Protein AF-A0A7S1S9P0-F1 (afdb_monomer_lite)

Secondary structure (DSSP, 8-state):
-HHHHHHHHTT-PPEEEE-TTSSSEEEE-HHHHIIIIIT-TTHHHHHHS--SSS--HHHHHHHHHHHS-GGG-HHHHHHH-HHHHHHHHHHH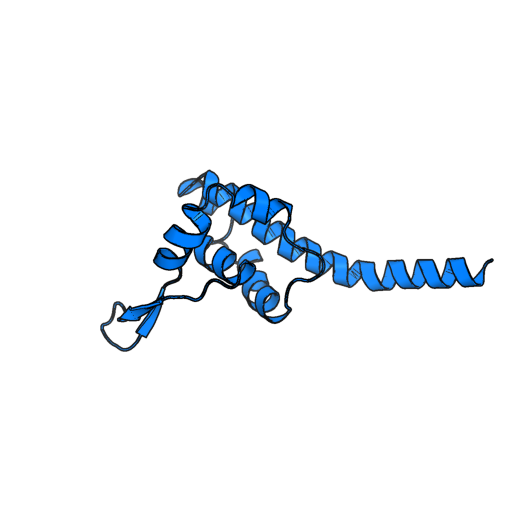HHHHHHHHHHHHHHHHHHHHHHHHT--

Radius of gyration: 17.99 Å; chains: 1; bounding box: 51×29×51 Å

InterPro domains:
  IPR024743 Dynein heavy chain, coiled coil stalk [PF12777] (17-118)
  IPR026983 Dynein heavy chain [PTHR45703] (2-118)

Organism: Alexandrium catenella (NCBI:txid2925)

pLDDT: mean 84.69, std 10.84, range [49.16, 93.94]

Structure (mmCIF, N/CA/C/O backbone):
data_AF-A0A7S1S9P0-F1
#
_entry.id   AF-A0A7S1S9P0-F1
#
loop_
_atom_site.group_PDB
_atom_site.id
_atom_site.type_symbol
_atom_site.label_atom_id
_atom_site.label_alt_id
_atom_site.label_comp_id
_atom_site.label_asym_id
_atom_site.label_entity_id
_atom_site.label_seq_id
_atom_site.pdbx_PDB_ins_code
_atom_site.Cartn_x
_atom_site.Cartn_y
_atom_site.Cartn_z
_atom_site.occupancy
_atom_site.B_iso_or_equiv
_atom_site.auth_seq_id
_atom_site.auth_comp_id
_atom_site.auth_asym_id
_atom_site.auth_atom_id
_atom_site.pdbx_PDB_model_num
ATOM 1 N N . LEU A 1 1 ? 8.197 -5.011 -4.591 1.00 85.44 1 LEU A N 1
ATOM 2 C CA . LEU A 1 1 ? 6.933 -5.314 -3.877 1.00 85.44 1 LEU A CA 1
ATOM 3 C C . LEU A 1 1 ? 6.366 -4.090 -3.155 1.00 85.44 1 LEU A C 1
ATOM 5 O O . LEU A 1 1 ? 5.254 -3.705 -3.482 1.00 85.44 1 LEU A O 1
ATOM 9 N N . VAL A 1 2 ? 7.123 -3.418 -2.273 1.00 90.06 2 VAL A N 1
ATOM 10 C CA . VAL A 1 2 ? 6.648 -2.213 -1.543 1.00 90.06 2 VAL A CA 1
ATOM 11 C C . VAL A 1 2 ? 6.142 -1.107 -2.475 1.00 90.06 2 VAL A C 1
ATOM 13 O O . VAL A 1 2 ? 5.031 -0.622 -2.302 1.00 90.06 2 VAL A O 1
ATOM 16 N N . SER A 1 3 ? 6.895 -0.784 -3.529 1.00 91.38 3 SER A N 1
ATOM 17 C CA . SER A 1 3 ? 6.462 0.170 -4.560 1.00 91.38 3 SER A CA 1
ATOM 18 C C . SER A 1 3 ? 5.140 -0.200 -5.230 1.00 91.38 3 SER A C 1
ATOM 20 O O . SER A 1 3 ? 4.308 0.663 -5.473 1.00 91.38 3 SER A O 1
ATOM 22 N N . LYS A 1 4 ? 4.938 -1.492 -5.511 1.00 91.50 4 LYS A N 1
ATOM 23 C CA . LYS A 1 4 ? 3.720 -1.999 -6.151 1.00 91.50 4 LYS A CA 1
ATOM 24 C C . LYS A 1 4 ? 2.513 -1.833 -5.226 1.00 91.50 4 LYS A C 1
ATOM 26 O O . LYS A 1 4 ? 1.471 -1.372 -5.674 1.00 91.50 4 LYS A O 1
ATOM 31 N N . ALA A 1 5 ? 2.686 -2.152 -3.943 1.00 92.31 5 ALA A N 1
ATOM 32 C CA . ALA A 1 5 ? 1.658 -1.967 -2.925 1.00 92.31 5 ALA A CA 1
ATOM 33 C C . ALA A 1 5 ? 1.256 -0.492 -2.785 1.00 92.31 5 ALA A C 1
ATOM 35 O O . ALA A 1 5 ? 0.075 -0.168 -2.839 1.00 92.31 5 ALA A O 1
ATOM 36 N N . LEU A 1 6 ? 2.244 0.403 -2.701 1.00 91.75 6 LEU A N 1
ATOM 37 C CA . LEU A 1 6 ? 2.017 1.847 -2.676 1.00 91.75 6 LEU A CA 1
ATOM 38 C C . LEU A 1 6 ? 1.266 2.348 -3.917 1.00 91.75 6 LEU A C 1
ATOM 40 O O . LEU A 1 6 ? 0.337 3.141 -3.786 1.00 91.75 6 LEU A O 1
ATOM 44 N N . CYS A 1 7 ? 1.636 1.873 -5.110 1.00 92.50 7 CYS A N 1
ATOM 45 C CA . CYS A 1 7 ? 0.923 2.218 -6.338 1.00 92.50 7 CYS A CA 1
ATOM 46 C C . CYS A 1 7 ? -0.550 1.803 -6.291 1.00 92.50 7 CYS A C 1
ATOM 48 O O . CYS A 1 7 ? -1.391 2.545 -6.779 1.00 92.50 7 CYS A O 1
ATOM 50 N N . TRP A 1 8 ? -0.882 0.656 -5.696 1.00 92.38 8 TRP A N 1
ATOM 51 C CA . TRP A 1 8 ? -2.278 0.246 -5.545 1.00 92.38 8 TRP A CA 1
ATOM 52 C C . TRP A 1 8 ? -3.050 1.099 -4.535 1.00 92.38 8 TRP A C 1
ATOM 54 O O . TRP A 1 8 ? -4.223 1.373 -4.773 1.00 92.38 8 TRP A O 1
ATOM 64 N N . CYS A 1 9 ? -2.418 1.531 -3.439 1.00 90.31 9 CYS A N 1
ATOM 65 C CA . CYS A 1 9 ? -3.062 2.412 -2.458 1.00 90.31 9 CYS A CA 1
ATOM 66 C C . CYS A 1 9 ? -3.348 3.806 -3.030 1.00 90.31 9 CYS A C 1
ATOM 68 O O . CYS A 1 9 ? -4.410 4.363 -2.790 1.00 90.31 9 CYS A O 1
ATOM 70 N N . PHE A 1 10 ? -2.413 4.365 -3.800 1.00 90.69 10 PHE A N 1
ATOM 71 C CA . PHE A 1 10 ? -2.517 5.726 -4.339 1.00 90.69 10 PHE A CA 1
ATOM 72 C C . PHE A 1 10 ? -2.983 5.788 -5.799 1.00 90.69 10 PHE A C 1
ATOM 74 O O . PHE A 1 10 ? -2.788 6.812 -6.449 1.00 90.69 10 PHE A O 1
ATOM 81 N N . ASP A 1 11 ? -3.545 4.691 -6.311 1.00 89.31 11 ASP A N 1
ATOM 82 C CA . ASP A 1 11 ? -4.035 4.549 -7.689 1.00 89.31 11 ASP A CA 1
ATOM 83 C C . ASP A 1 11 ? -3.038 5.034 -8.763 1.00 89.31 11 ASP A C 1
ATOM 85 O O . ASP A 1 11 ? -3.371 5.678 -9.757 1.00 89.31 11 ASP A O 1
ATOM 89 N N . VAL A 1 12 ? -1.753 4.735 -8.555 1.00 91.00 12 VAL A N 1
ATOM 90 C CA . VAL A 1 12 ? -0.694 5.074 -9.508 1.00 91.00 12 VAL A CA 1
ATOM 91 C C . VAL A 1 12 ? -0.600 3.972 -10.555 1.00 91.00 12 VAL A C 1
ATOM 93 O O . VAL A 1 12 ? -0.169 2.851 -10.266 1.00 91.00 12 VAL A O 1
ATOM 96 N N . ALA A 1 13 ? -0.965 4.311 -11.791 1.00 88.56 13 ALA A N 1
ATOM 97 C CA . ALA A 1 13 ? -0.928 3.386 -12.914 1.00 88.56 13 ALA A CA 1
ATOM 98 C C . ALA A 1 13 ? 0.501 2.868 -13.197 1.00 88.56 13 ALA A C 1
ATOM 100 O O . ALA A 1 13 ? 1.460 3.651 -13.194 1.00 88.56 13 ALA A O 1
ATOM 101 N N . PRO A 1 14 ? 0.665 1.561 -13.480 1.00 90.25 14 PRO A N 1
ATOM 102 C CA . PRO A 1 14 ? 1.942 1.022 -13.920 1.00 90.25 14 PRO A CA 1
ATOM 103 C C . PRO A 1 14 ? 2.293 1.494 -15.329 1.00 90.25 14 PRO A C 1
ATOM 105 O O . PRO A 1 14 ? 1.429 1.778 -16.162 1.00 90.25 14 PRO A O 1
ATOM 108 N N . LYS A 1 15 ? 3.588 1.485 -15.634 1.00 90.19 15 LYS A N 1
ATOM 109 C CA . LYS A 1 15 ? 4.094 1.662 -16.991 1.00 90.19 15 LYS A CA 1
ATOM 110 C C . LYS A 1 15 ? 4.221 0.297 -17.660 1.00 90.19 15 LYS A C 1
ATOM 112 O O . LYS A 1 15 ? 4.869 -0.595 -17.127 1.00 90.19 15 LYS A O 1
ATOM 117 N N . LYS A 1 16 ? 3.650 0.127 -18.853 1.00 88.12 16 LYS A N 1
ATOM 118 C CA . LYS A 1 16 ? 3.835 -1.105 -19.636 1.00 88.12 16 LYS A CA 1
ATOM 119 C C . LYS A 1 16 ? 5.205 -1.093 -20.304 1.00 88.12 16 LYS A C 1
ATOM 121 O O . LYS A 1 16 ? 5.429 -0.301 -21.220 1.00 88.12 16 LYS A O 1
ATOM 126 N N . VAL A 1 17 ? 6.098 -1.973 -19.871 1.00 88.06 17 VAL A N 1
ATOM 127 C CA . VAL A 1 17 ? 7.449 -2.129 -20.430 1.00 88.06 17 VAL A CA 1
ATOM 128 C C . VAL A 1 17 ? 7.581 -3.475 -21.134 1.00 88.06 17 VAL A C 1
ATOM 130 O O . VAL A 1 17 ? 6.785 -4.382 -20.895 1.00 88.06 17 VAL A O 1
ATOM 133 N N . ALA A 1 18 ? 8.547 -3.602 -22.046 1.00 88.12 18 ALA A N 1
ATOM 134 C CA . ALA A 1 18 ? 8.817 -4.878 -22.703 1.00 88.12 18 ALA A CA 1
ATOM 135 C C . ALA A 1 18 ? 9.184 -5.936 -21.655 1.00 88.12 18 ALA A C 1
ATOM 137 O O . ALA A 1 18 ? 9.934 -5.655 -20.718 1.00 88.12 18 ALA A O 1
ATOM 138 N N . ALA A 1 19 ? 8.625 -7.136 -21.797 1.00 82.00 19 ALA A N 1
ATOM 139 C CA . ALA A 1 19 ? 8.948 -8.240 -20.912 1.00 82.00 19 ALA A CA 1
ATOM 140 C C . ALA A 1 19 ? 10.454 -8.579 -21.007 1.00 82.00 19 ALA A C 1
ATOM 142 O O . ALA A 1 19 ? 11.021 -8.494 -22.100 1.00 82.00 19 ALA A O 1
ATOM 143 N N . PRO A 1 20 ? 11.118 -8.975 -19.902 1.00 78.00 20 PRO A N 1
ATOM 144 C CA . PRO A 1 20 ? 12.546 -9.315 -19.914 1.00 78.00 20 PRO A CA 1
ATOM 145 C C . PRO A 1 20 ? 12.903 -10.471 -20.857 1.00 78.00 20 PRO A C 1
ATOM 147 O O . PRO A 1 20 ? 14.042 -10.582 -21.294 1.00 78.00 20 PRO A O 1
ATOM 150 N N . ASP A 1 21 ? 11.932 -11.327 -21.176 1.00 82.44 21 ASP A N 1
ATOM 151 C CA . ASP A 1 21 ? 12.063 -12.444 -22.112 1.00 82.44 21 ASP A CA 1
ATOM 152 C C . ASP A 1 21 ? 11.801 -12.042 -23.578 1.00 82.44 21 ASP A C 1
ATOM 154 O O . ASP A 1 21 ? 11.754 -12.897 -24.463 1.00 82.44 21 ASP A O 1
ATOM 158 N N . GLY A 1 22 ? 11.589 -10.746 -23.838 1.00 78.44 22 GLY A N 1
ATOM 159 C CA . GLY A 1 22 ? 11.282 -10.194 -25.154 1.00 78.44 22 GLY A CA 1
ATOM 160 C C . GLY A 1 22 ? 9.875 -10.516 -25.662 1.00 78.44 22 GLY A C 1
ATOM 161 O O . GLY A 1 22 ? 9.521 -10.089 -26.763 1.00 78.44 22 GLY A O 1
ATOM 162 N N . ARG A 1 23 ? 9.048 -11.238 -24.892 1.00 78.31 23 ARG A N 1
ATOM 163 C CA . ARG A 1 23 ? 7.710 -11.662 -25.315 1.00 78.31 23 ARG A CA 1
ATOM 164 C C . ARG A 1 23 ? 6.637 -10.938 -24.516 1.00 78.31 23 ARG A C 1
ATOM 166 O O . ARG A 1 23 ? 6.265 -11.307 -23.410 1.00 78.31 23 ARG A O 1
ATOM 173 N N . GLY A 1 24 ? 6.073 -9.914 -25.146 1.00 84.44 24 GLY A N 1
ATOM 174 C CA . GLY A 1 24 ? 4.936 -9.172 -24.611 1.00 84.44 24 GLY A CA 1
ATOM 175 C C . GLY A 1 24 ? 5.334 -7.991 -23.728 1.00 84.44 24 GLY A C 1
ATOM 176 O O . GLY A 1 24 ? 6.451 -7.475 -23.797 1.00 84.44 24 GLY A O 1
ATOM 177 N N . LYS A 1 25 ? 4.367 -7.505 -22.944 1.00 87.19 25 LYS A N 1
ATOM 178 C CA . LYS A 1 25 ? 4.514 -6.330 -22.077 1.00 87.19 25 LYS A CA 1
ATOM 179 C C . LYS A 1 25 ? 4.177 -6.702 -20.638 1.00 87.19 25 LYS A C 1
ATOM 181 O O . LYS A 1 25 ? 3.167 -7.361 -20.408 1.00 87.19 25 LYS A O 1
ATOM 186 N N . VAL A 1 26 ? 4.996 -6.245 -19.697 1.00 88.62 26 VAL A N 1
ATOM 187 C CA . VAL A 1 26 ? 4.782 -6.397 -18.254 1.00 88.62 26 VAL A CA 1
ATOM 188 C C . VAL A 1 26 ? 4.532 -5.040 -17.606 1.00 88.62 26 VAL A C 1
ATOM 190 O O . VAL A 1 26 ? 4.997 -4.007 -18.092 1.00 88.62 26 VAL A O 1
ATOM 193 N N . ASP A 1 27 ? 3.786 -5.052 -16.507 1.00 89.12 27 ASP A N 1
ATOM 194 C CA . ASP A 1 27 ? 3.497 -3.852 -15.730 1.00 89.12 27 ASP A CA 1
ATOM 195 C C . ASP A 1 27 ? 4.676 -3.525 -14.804 1.00 89.12 27 ASP A C 1
ATOM 197 O O . ASP A 1 27 ? 4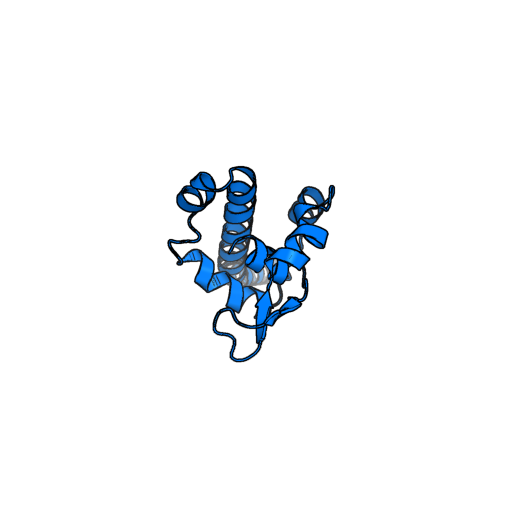.939 -4.235 -13.828 1.00 89.12 27 ASP A O 1
ATOM 201 N N . ASP A 1 28 ? 5.365 -2.424 -15.093 1.00 89.75 28 ASP A N 1
ATOM 202 C CA . ASP A 1 28 ? 6.385 -1.849 -14.230 1.00 89.75 28 ASP A CA 1
ATOM 203 C C . ASP A 1 28 ? 5.780 -0.805 -13.285 1.00 89.75 28 ASP A C 1
ATOM 205 O O . ASP A 1 28 ? 5.265 0.240 -13.689 1.00 89.75 28 ASP A O 1
ATOM 209 N N . PHE A 1 29 ? 5.876 -1.096 -11.992 1.00 89.00 29 PHE A N 1
ATOM 210 C CA . PHE A 1 29 ? 5.451 -0.209 -10.913 1.00 89.00 29 PHE A CA 1
ATOM 211 C C . PHE A 1 29 ? 6.623 0.567 -10.304 1.00 89.00 29 PHE A C 1
ATOM 213 O O . PHE A 1 29 ? 6.404 1.483 -9.512 1.00 89.00 29 PHE A O 1
ATOM 220 N N . TRP A 1 30 ? 7.871 0.228 -10.641 1.00 88.88 30 TRP A N 1
ATOM 221 C CA . TRP A 1 30 ? 9.040 0.880 -10.068 1.00 88.88 30 TRP A CA 1
ATOM 222 C C . TRP A 1 30 ? 9.180 2.317 -10.559 1.00 88.88 30 TRP A C 1
ATOM 224 O O . TRP A 1 30 ? 9.155 3.225 -9.727 1.00 88.88 30 TRP A O 1
ATOM 234 N N . GLU A 1 31 ? 9.257 2.551 -11.872 1.00 88.69 31 GLU A N 1
ATOM 235 C CA . GLU A 1 31 ? 9.438 3.909 -12.401 1.00 88.69 31 GLU A CA 1
ATOM 236 C C . GLU A 1 31 ? 8.321 4.887 -11.982 1.00 88.69 31 GLU A C 1
ATOM 238 O O . GLU A 1 31 ? 8.652 5.972 -11.487 1.00 88.69 31 GLU A O 1
ATOM 243 N N . PRO A 1 32 ? 7.021 4.531 -12.080 1.00 90.38 32 PRO A N 1
ATOM 244 C CA . PRO A 1 32 ? 5.941 5.411 -11.633 1.00 90.38 32 PRO A CA 1
ATOM 245 C C . PRO A 1 32 ? 5.998 5.685 -10.129 1.00 90.38 32 PRO A C 1
ATOM 247 O O . PRO A 1 32 ? 5.895 6.838 -9.710 1.00 90.38 32 PRO A O 1
ATOM 250 N N . SER A 1 33 ? 6.231 4.652 -9.307 1.00 90.75 33 SER A N 1
ATOM 251 C CA . SER A 1 33 ? 6.335 4.829 -7.853 1.00 90.75 33 SER A CA 1
ATOM 252 C C . SER A 1 33 ? 7.502 5.736 -7.476 1.00 90.75 33 SER A C 1
ATOM 254 O O . SER A 1 33 ? 7.380 6.561 -6.576 1.00 90.75 33 SER A O 1
ATOM 256 N N . LYS A 1 34 ? 8.646 5.608 -8.161 1.00 89.38 34 LYS A N 1
ATOM 257 C CA . LYS A 1 34 ? 9.851 6.377 -7.854 1.00 89.38 34 LYS A CA 1
ATOM 258 C C . LYS A 1 34 ? 9.604 7.867 -8.043 1.00 89.38 34 LYS A C 1
ATOM 260 O O . LYS A 1 34 ? 10.007 8.656 -7.197 1.00 89.38 34 LYS A O 1
ATOM 265 N N . LYS A 1 35 ? 8.923 8.238 -9.128 1.00 88.25 35 LYS A N 1
ATOM 266 C CA . LYS A 1 35 ? 8.625 9.636 -9.443 1.00 88.25 35 LYS A CA 1
ATOM 267 C C . LYS A 1 35 ? 7.481 10.197 -8.598 1.00 88.25 35 LYS A C 1
ATOM 269 O O . LYS A 1 35 ? 7.612 11.294 -8.076 1.00 88.25 35 LYS A O 1
ATOM 274 N N . SER A 1 36 ? 6.379 9.459 -8.480 1.00 86.94 36 SER A N 1
ATOM 275 C CA . SER A 1 36 ? 5.128 9.991 -7.921 1.00 86.94 36 SER A CA 1
ATOM 276 C C . SER A 1 36 ? 4.934 9.734 -6.428 1.00 86.94 36 SER A C 1
ATOM 278 O O . SER A 1 36 ? 4.037 10.327 -5.836 1.00 86.94 36 SER A O 1
ATOM 280 N N . LEU A 1 37 ? 5.708 8.820 -5.833 1.00 89.50 37 LEU A N 1
ATOM 281 C CA . LEU A 1 37 ? 5.568 8.429 -4.428 1.00 89.50 37 LEU A CA 1
ATOM 282 C C . LEU A 1 37 ? 6.890 8.636 -3.694 1.00 89.50 37 LEU A C 1
ATOM 284 O O . LEU A 1 37 ? 6.981 9.502 -2.840 1.00 89.50 37 LEU A O 1
ATOM 288 N N . TRP A 1 38 ? 7.949 7.909 -4.055 1.00 88.06 38 TRP A N 1
ATOM 289 C CA . TRP A 1 38 ? 9.233 8.007 -3.345 1.00 88.06 38 TRP A CA 1
ATOM 290 C C . TRP A 1 38 ? 9.923 9.367 -3.507 1.00 88.06 38 TRP A C 1
ATOM 292 O O . TRP A 1 38 ? 10.679 9.770 -2.630 1.00 88.06 38 TRP A O 1
ATOM 302 N N . GLY A 1 39 ? 9.687 10.050 -4.629 1.00 88.06 39 GLY A N 1
ATOM 303 C CA . GLY A 1 39 ? 10.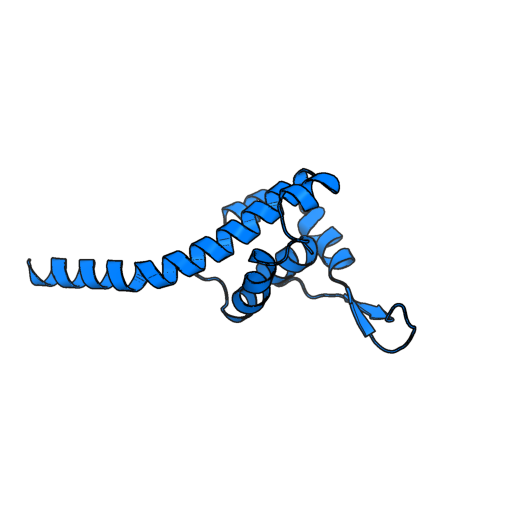164 11.410 -4.878 1.00 88.06 39 GLY A CA 1
ATOM 304 C C . GLY A 1 39 ? 9.237 12.508 -4.351 1.00 88.06 39 GLY A C 1
ATOM 305 O O . GLY A 1 39 ? 9.596 13.677 -4.454 1.00 88.06 39 GLY A O 1
ATOM 306 N N . ASP A 1 40 ? 8.063 12.158 -3.815 1.00 90.25 40 ASP A N 1
ATOM 307 C CA . ASP A 1 40 ? 7.108 13.121 -3.267 1.00 90.25 40 ASP A CA 1
ATOM 308 C C . ASP A 1 40 ? 7.495 13.470 -1.816 1.00 90.25 40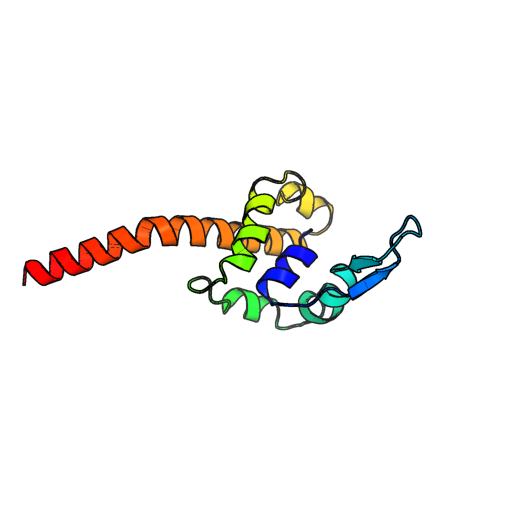 ASP A C 1
ATOM 310 O O . ASP A 1 40 ? 7.434 12.596 -0.943 1.00 90.25 40 ASP A O 1
ATOM 314 N N . PRO A 1 41 ? 7.874 14.729 -1.515 1.00 90.19 41 PRO A N 1
ATOM 315 C CA . PRO A 1 41 ? 8.218 15.136 -0.152 1.00 90.19 41 PRO A CA 1
ATOM 316 C C . PRO A 1 41 ? 7.035 14.999 0.817 1.00 90.19 41 PRO A C 1
ATOM 318 O O . PRO A 1 41 ? 7.242 14.846 2.019 1.00 90.19 41 PRO A O 1
ATOM 321 N N . ASN A 1 42 ? 5.802 14.999 0.302 1.00 92.06 42 ASN A N 1
ATOM 322 C CA . ASN A 1 42 ? 4.585 14.879 1.094 1.00 92.06 42 ASN A CA 1
ATOM 323 C C . ASN A 1 42 ? 4.101 13.432 1.235 1.00 92.06 42 ASN A C 1
ATOM 325 O O . ASN A 1 42 ? 3.025 13.210 1.787 1.00 92.06 42 ASN A O 1
ATOM 329 N N . LEU A 1 43 ? 4.868 12.429 0.784 1.00 89.75 43 LEU A N 1
ATOM 330 C CA . LEU A 1 43 ? 4.453 11.026 0.871 1.00 89.75 43 LEU A CA 1
ATOM 331 C C . LEU A 1 43 ? 4.052 10.631 2.299 1.00 89.75 43 LEU A C 1
ATOM 333 O O . LEU A 1 43 ? 3.032 9.978 2.487 1.00 89.75 43 LEU A O 1
ATOM 337 N N . LEU A 1 44 ? 4.829 11.039 3.307 1.00 89.44 44 LEU A N 1
ATOM 338 C CA . LEU A 1 44 ? 4.526 10.710 4.703 1.00 89.44 44 LEU A CA 1
ATOM 339 C C . LEU A 1 44 ? 3.210 11.340 5.171 1.00 89.44 44 LEU A C 1
ATOM 341 O O . LEU A 1 44 ? 2.436 10.662 5.840 1.00 89.44 44 LEU A O 1
ATOM 345 N N . VAL A 1 45 ? 2.930 12.581 4.762 1.00 92.56 45 VAL A N 1
ATOM 346 C CA . VAL A 1 45 ? 1.663 13.272 5.056 1.00 92.56 45 VAL A CA 1
ATOM 347 C C . VAL A 1 45 ? 0.498 12.532 4.397 1.00 92.56 45 VAL A C 1
ATOM 349 O O . VAL A 1 45 ? -0.483 12.195 5.054 1.00 92.56 45 VAL A O 1
ATOM 352 N N . ARG A 1 46 ? 0.653 12.150 3.125 1.00 92.00 46 ARG A N 1
ATOM 353 C CA . ARG A 1 46 ? -0.347 11.367 2.385 1.00 92.00 46 ARG A CA 1
ATOM 354 C C . ARG A 1 46 ? -0.615 10.002 3.016 1.00 92.00 46 ARG A C 1
ATOM 356 O O . ARG A 1 46 ? -1.737 9.521 2.943 1.00 92.00 46 ARG A O 1
ATOM 363 N N . LEU A 1 47 ? 0.393 9.367 3.620 1.00 90.38 47 LEU A N 1
ATOM 364 C CA . LEU A 1 47 ? 0.234 8.102 4.350 1.00 90.38 47 LEU A CA 1
ATOM 365 C C . LEU A 1 47 ? -0.503 8.288 5.683 1.00 90.38 47 LEU A C 1
ATOM 367 O O . LEU A 1 47 ? -1.236 7.390 6.094 1.00 90.38 47 LEU A O 1
ATOM 371 N N . THR A 1 48 ? -0.303 9.418 6.366 1.00 88.62 48 THR A N 1
ATOM 372 C CA . THR A 1 48 ? -1.003 9.730 7.623 1.00 88.62 48 THR A CA 1
ATOM 373 C C . THR A 1 48 ? -2.443 10.179 7.405 1.00 88.62 48 THR A C 1
ATOM 375 O O . THR A 1 48 ? -3.306 9.837 8.205 1.00 88.62 48 THR A O 1
ATOM 378 N N . GLU A 1 49 ? -2.709 10.903 6.319 1.00 91.81 49 GLU A N 1
ATOM 379 C CA . GLU A 1 49 ? -4.042 11.392 5.941 1.00 91.81 49 GLU A CA 1
ATOM 380 C C . GLU A 1 49 ? -4.833 10.376 5.104 1.00 91.81 49 GLU A C 1
ATOM 382 O O . GLU A 1 49 ? -5.960 10.645 4.696 1.00 91.81 49 GLU A O 1
ATOM 387 N N . TYR A 1 50 ? -4.250 9.208 4.827 1.00 91.19 50 TYR A N 1
ATOM 388 C CA . TYR A 1 50 ? -4.887 8.178 4.021 1.00 91.19 50 TYR A CA 1
ATOM 389 C C . TYR A 1 50 ? -6.184 7.687 4.677 1.00 91.19 50 TYR A C 1
ATOM 391 O O . TYR A 1 50 ? -6.189 7.258 5.836 1.00 91.19 50 TYR A O 1
ATOM 399 N N . ASP A 1 51 ? -7.275 7.699 3.910 1.00 88.75 51 ASP A N 1
ATOM 400 C CA . ASP A 1 51 ? -8.576 7.207 4.353 1.00 88.75 51 ASP A CA 1
ATOM 401 C C . ASP A 1 51 ? -8.569 5.672 4.453 1.00 88.75 51 ASP A C 1
ATOM 403 O O . ASP A 1 51 ? -8.868 4.934 3.512 1.00 88.75 51 ASP A O 1
ATOM 407 N N . LYS A 1 52 ? -8.176 5.188 5.633 1.00 84.88 52 LYS A N 1
ATOM 408 C CA . LYS A 1 52 ? -8.133 3.764 5.993 1.00 84.88 52 LYS A CA 1
ATOM 409 C C . LYS A 1 52 ? -9.519 3.126 6.140 1.00 84.88 52 LYS A C 1
ATOM 411 O O . LYS A 1 52 ? -9.606 1.901 6.173 1.00 84.88 52 LYS A O 1
ATOM 416 N N . ASP A 1 53 ? -10.565 3.939 6.274 1.00 83.50 53 ASP A N 1
ATOM 417 C CA . ASP A 1 53 ? -11.937 3.492 6.512 1.00 83.50 53 ASP A CA 1
ATOM 418 C C . ASP A 1 53 ? -12.678 3.245 5.182 1.00 83.50 53 ASP A C 1
ATOM 420 O O . ASP A 1 53 ? -13.585 2.415 5.125 1.00 83.50 53 ASP A O 1
ATOM 424 N N . ASN A 1 54 ? -12.232 3.883 4.092 1.00 85.06 54 ASN A N 1
ATOM 425 C CA . ASN A 1 54 ? -12.817 3.756 2.755 1.00 85.06 54 ASN A CA 1
ATOM 426 C C . ASN A 1 54 ? -11.824 3.254 1.686 1.00 85.06 54 ASN A C 1
ATOM 428 O O . ASN A 1 54 ? -11.692 3.823 0.599 1.00 85.06 54 ASN A O 1
ATOM 432 N N . ILE A 1 55 ? -11.104 2.165 1.973 1.00 87.75 55 ILE A N 1
ATOM 433 C CA . ILE A 1 55 ? -10.184 1.562 0.996 1.00 87.75 55 ILE A CA 1
ATOM 434 C C . ILE A 1 55 ? -10.982 0.760 -0.048 1.00 87.75 55 ILE A C 1
ATOM 436 O O . ILE A 1 55 ? -11.733 -0.146 0.327 1.00 87.75 55 ILE A O 1
ATOM 440 N N . PRO A 1 56 ? -10.784 0.988 -1.364 1.00 88.25 56 PRO A N 1
ATOM 441 C CA . PRO A 1 56 ? -11.486 0.233 -2.395 1.00 88.25 56 PRO A CA 1
ATOM 442 C C . PRO A 1 56 ? -11.278 -1.285 -2.246 1.00 88.25 56 PRO A C 1
ATOM 444 O O . PRO A 1 56 ? -10.128 -1.740 -2.165 1.00 88.25 56 PRO A O 1
ATOM 447 N N . PRO A 1 57 ? -12.344 -2.110 -2.301 1.00 87.75 57 PRO A N 1
ATOM 448 C CA . PRO A 1 57 ? -12.221 -3.564 -2.173 1.00 87.75 57 PRO A CA 1
ATOM 449 C C . PRO A 1 57 ? -11.252 -4.175 -3.193 1.00 87.75 57 PRO A C 1
ATOM 451 O O . PRO A 1 57 ? -10.486 -5.079 -2.865 1.00 87.75 57 PRO A O 1
ATOM 454 N N . ALA A 1 58 ? -11.221 -3.631 -4.414 1.00 89.50 58 ALA A N 1
ATOM 455 C CA . ALA A 1 58 ? -10.306 -4.055 -5.472 1.00 89.50 58 ALA A CA 1
ATOM 456 C C . ALA A 1 58 ? -8.823 -3.834 -5.121 1.00 89.50 58 ALA A C 1
ATOM 458 O O . ALA A 1 58 ? -7.968 -4.610 -5.552 1.00 89.50 58 ALA A O 1
ATOM 459 N N . THR A 1 59 ? -8.505 -2.795 -4.344 1.00 90.94 59 THR A N 1
ATOM 460 C CA . THR A 1 59 ? -7.154 -2.551 -3.823 1.00 90.94 59 THR A CA 1
ATOM 461 C C . THR A 1 59 ? -6.841 -3.538 -2.708 1.00 90.94 59 THR A C 1
ATOM 463 O O . THR A 1 59 ? -5.791 -4.178 -2.734 1.00 90.94 59 THR A O 1
ATOM 466 N N . MET A 1 60 ? -7.779 -3.755 -1.783 1.00 90.06 60 MET A N 1
ATOM 467 C CA . MET A 1 60 ? -7.581 -4.674 -0.661 1.00 90.06 60 MET A CA 1
ATOM 468 C C . MET A 1 60 ? -7.344 -6.122 -1.115 1.00 90.06 60 MET A C 1
ATOM 470 O O . MET A 1 60 ? -6.430 -6.776 -0.620 1.00 90.06 60 MET A O 1
ATOM 474 N N . VAL A 1 61 ? -8.076 -6.602 -2.128 1.00 91.69 61 VAL A N 1
ATOM 475 C CA . VAL A 1 61 ? -7.865 -7.936 -2.730 1.00 91.69 61 VAL A CA 1
ATOM 476 C C . VAL A 1 61 ? -6.426 -8.125 -3.230 1.00 91.69 61 VAL A C 1
ATOM 478 O O . VAL A 1 61 ? -5.894 -9.231 -3.169 1.00 91.69 61 VAL A O 1
ATOM 481 N N . LYS A 1 62 ? -5.768 -7.054 -3.690 1.00 91.62 62 LYS A N 1
ATOM 482 C CA . LYS A 1 62 ? -4.367 -7.092 -4.140 1.00 91.62 62 LYS A CA 1
ATOM 483 C C . LYS A 1 62 ? -3.373 -7.004 -2.978 1.00 91.62 62 LYS A C 1
ATOM 485 O O . LYS A 1 62 ? -2.278 -7.550 -3.088 1.00 91.62 62 LYS A O 1
ATOM 490 N N . LEU A 1 63 ? -3.734 -6.320 -1.889 1.00 91.62 63 LEU A N 1
ATOM 491 C CA . LEU A 1 63 ? -2.870 -6.115 -0.721 1.00 91.62 63 LEU A CA 1
ATOM 492 C C . LEU A 1 63 ? -2.876 -7.300 0.251 1.00 91.62 63 LEU A C 1
ATOM 494 O O . LEU A 1 63 ? -1.826 -7.622 0.797 1.00 91.62 63 LEU A O 1
ATOM 498 N N . VAL A 1 64 ? -4.014 -7.975 0.440 1.00 90.88 64 VAL A N 1
ATOM 499 C CA . VAL A 1 64 ? -4.151 -9.114 1.370 1.00 90.88 64 VAL A CA 1
ATOM 500 C C . VAL A 1 64 ? -3.105 -10.217 1.135 1.00 90.88 64 VAL A C 1
ATOM 502 O O . VAL A 1 64 ? -2.487 -10.638 2.111 1.00 90.88 64 VAL A O 1
ATOM 505 N N . PRO A 1 65 ? -2.819 -10.658 -0.108 1.00 91.94 65 PRO A N 1
ATOM 506 C CA . PRO A 1 65 ? -1.795 -11.675 -0.352 1.00 91.94 65 PRO A CA 1
ATOM 507 C C . PRO A 1 65 ? -0.387 -11.255 0.086 1.00 91.94 65 PRO A C 1
ATOM 509 O O . PRO A 1 65 ? 0.425 -12.112 0.430 1.00 91.94 65 PRO A O 1
ATOM 512 N N . LEU A 1 66 ? -0.093 -9.948 0.099 1.00 89.19 66 LEU A N 1
ATOM 513 C CA . LEU A 1 66 ? 1.209 -9.436 0.528 1.00 89.19 66 LEU A CA 1
ATOM 514 C C . LEU A 1 66 ? 1.431 -9.614 2.031 1.00 89.19 66 LEU A C 1
ATOM 516 O O . LEU A 1 66 ? 2.570 -9.696 2.461 1.00 89.19 66 LEU A O 1
ATOM 520 N N . GLU A 1 67 ? 0.380 -9.681 2.848 1.00 87.00 67 GLU A N 1
ATOM 521 C CA . GLU A 1 67 ? 0.534 -9.883 4.294 1.00 87.00 67 GLU A CA 1
ATOM 522 C C . GLU A 1 67 ? 1.135 -11.253 4.631 1.00 87.00 67 GLU A C 1
ATOM 524 O O . GLU A 1 67 ? 1.851 -11.377 5.625 1.00 87.00 67 GLU A O 1
ATOM 529 N N . THR A 1 68 ? 0.832 -12.256 3.803 1.00 86.50 68 THR A N 1
ATOM 530 C CA . THR A 1 68 ? 1.285 -13.647 3.940 1.00 86.50 68 THR A CA 1
ATOM 531 C C . THR A 1 68 ? 2.529 -13.969 3.114 1.00 86.50 68 THR A C 1
ATOM 533 O O . THR A 1 68 ? 3.053 -15.077 3.202 1.00 86.50 68 THR A O 1
ATOM 536 N N . ASP A 1 69 ? 2.985 -13.033 2.280 1.00 90.25 69 ASP A N 1
ATOM 537 C CA . ASP A 1 69 ? 4.154 -13.224 1.429 1.00 90.25 69 ASP A CA 1
ATOM 538 C C . ASP A 1 69 ? 5.441 -13.035 2.256 1.00 90.25 69 ASP A C 1
ATOM 540 O O . ASP A 1 69 ? 5.696 -11.928 2.743 1.00 90.25 69 ASP A O 1
ATOM 544 N N . PRO A 1 70 ? 6.302 -14.063 2.392 1.00 89.31 70 PRO A N 1
ATOM 545 C CA . PRO A 1 70 ? 7.552 -13.947 3.140 1.00 89.31 70 PRO A CA 1
ATOM 546 C C . PRO A 1 70 ? 8.511 -12.907 2.540 1.00 89.31 70 PRO A C 1
ATOM 548 O O . PRO A 1 70 ? 9.332 -12.336 3.257 1.00 89.31 70 PRO A O 1
ATOM 551 N N . ALA A 1 71 ? 8.407 -12.608 1.241 1.00 88.75 71 ALA A N 1
ATOM 552 C CA . ALA A 1 71 ? 9.189 -11.551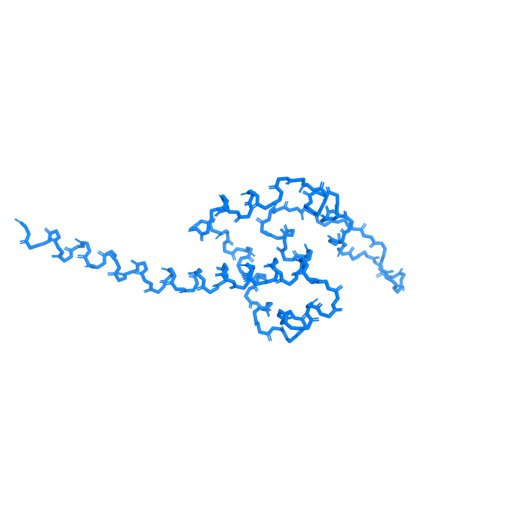 0.602 1.00 88.75 71 ALA A CA 1
ATOM 553 C C . ALA A 1 71 ? 8.709 -10.138 0.984 1.00 88.75 71 ALA A C 1
ATOM 555 O O . ALA A 1 71 ? 9.407 -9.155 0.722 1.00 88.75 71 ALA A O 1
ATOM 556 N N . PHE A 1 72 ? 7.534 -10.027 1.606 1.00 89.50 72 PHE A N 1
ATOM 557 C CA . PHE A 1 72 ? 6.949 -8.787 2.106 1.00 89.50 72 PHE A CA 1
ATOM 558 C C . PHE A 1 72 ? 7.013 -8.677 3.637 1.00 89.50 72 PHE A C 1
ATOM 560 O O . PHE A 1 72 ? 6.341 -7.847 4.246 1.00 89.50 72 PHE A O 1
ATOM 567 N N . GLU A 1 73 ? 7.869 -9.465 4.284 1.00 90.88 73 GLU A N 1
ATOM 568 C CA . GLU A 1 73 ? 8.133 -9.311 5.710 1.00 90.88 73 GLU A CA 1
ATOM 569 C C . GLU A 1 73 ? 9.005 -8.068 5.981 1.00 90.88 73 GLU A C 1
ATOM 571 O O . GLU A 1 73 ? 10.023 -7.862 5.306 1.00 90.88 73 GLU A O 1
ATOM 576 N N . PRO A 1 74 ? 8.672 -7.226 6.981 1.00 90.75 74 PRO A N 1
ATOM 577 C CA . PRO A 1 74 ? 9.440 -6.035 7.323 1.00 90.75 74 PRO A CA 1
ATOM 578 C C . PRO A 1 74 ? 10.924 -6.311 7.550 1.00 90.75 74 PRO A C 1
ATOM 580 O O . PRO A 1 74 ? 11.741 -5.492 7.141 1.00 90.75 74 PRO A O 1
ATOM 583 N N . ASP A 1 75 ? 11.281 -7.450 8.148 1.00 91.19 75 ASP A N 1
ATOM 584 C CA . ASP A 1 75 ? 12.676 -7.832 8.391 1.00 91.19 75 ASP A CA 1
ATOM 585 C C . ASP A 1 75 ? 13.420 -8.221 7.111 1.00 91.19 75 ASP A C 1
ATOM 587 O O . ASP A 1 75 ? 14.616 -7.953 6.982 1.00 91.19 75 ASP A O 1
ATOM 591 N N . VAL A 1 76 ? 12.716 -8.792 6.130 1.00 91.25 76 VAL A N 1
ATOM 592 C CA . VAL A 1 76 ? 13.271 -9.081 4.802 1.00 91.25 76 VAL A CA 1
ATOM 593 C C . VAL A 1 76 ? 13.477 -7.777 4.035 1.00 91.25 76 VAL A C 1
ATOM 595 O O . VAL A 1 76 ? 14.569 -7.525 3.528 1.00 91.25 76 VAL A O 1
ATOM 598 N N . ILE A 1 77 ? 12.474 -6.895 4.026 1.00 91.38 77 ILE A N 1
ATOM 599 C CA . ILE A 1 77 ? 12.550 -5.590 3.357 1.00 91.38 77 ILE A CA 1
ATOM 600 C C . ILE A 1 77 ? 13.591 -4.673 4.010 1.00 91.38 77 ILE A C 1
ATOM 602 O O . ILE A 1 77 ? 14.279 -3.935 3.305 1.00 91.38 77 ILE A O 1
ATOM 606 N N . LYS A 1 78 ? 13.765 -4.736 5.336 1.00 91.94 78 LYS A N 1
ATOM 607 C CA . LYS A 1 78 ? 14.752 -3.934 6.076 1.00 91.94 78 LYS A CA 1
ATOM 608 C C . LYS A 1 78 ? 16.179 -4.170 5.590 1.00 91.94 78 LYS A C 1
ATOM 610 O O . LYS A 1 78 ? 16.963 -3.225 5.589 1.00 91.94 78 LYS A O 1
ATOM 615 N N . LYS A 1 79 ? 16.500 -5.390 5.137 1.00 90.19 79 LYS A N 1
ATOM 616 C CA . LYS A 1 79 ? 17.808 -5.709 4.536 1.00 90.19 79 LYS A CA 1
ATOM 617 C C . LYS A 1 79 ? 18.062 -4.928 3.245 1.00 90.19 79 LYS A C 1
ATOM 619 O O . LYS A 1 79 ? 19.212 -4.653 2.932 1.00 90.19 79 LYS A O 1
ATOM 624 N N . ALA A 1 80 ? 17.005 -4.567 2.515 1.00 88.06 80 ALA A N 1
ATOM 625 C CA . ALA A 1 80 ? 17.098 -3.758 1.305 1.00 88.06 80 ALA A CA 1
ATOM 626 C C . ALA A 1 80 ? 17.000 -2.252 1.601 1.00 88.06 80 ALA A C 1
ATOM 628 O O . ALA A 1 80 ? 17.754 -1.464 1.039 1.00 88.06 80 ALA A O 1
ATOM 629 N N . SER A 1 81 ? 16.063 -1.830 2.458 1.00 88.44 81 SER A N 1
ATOM 630 C CA . SER A 1 81 ? 15.890 -0.421 2.827 1.00 88.44 81 SER A CA 1
ATOM 631 C C . SER A 1 81 ? 15.102 -0.244 4.126 1.00 88.44 81 SER A C 1
ATOM 633 O O . SER A 1 81 ? 13.992 -0.757 4.292 1.00 88.44 81 SER A O 1
ATOM 635 N N . VAL A 1 82 ? 15.650 0.573 5.029 1.00 87.62 82 VAL A N 1
ATOM 636 C CA . VAL A 1 82 ? 15.001 0.947 6.295 1.00 87.62 82 VAL A CA 1
ATOM 637 C C . VAL A 1 82 ? 13.752 1.802 6.053 1.00 87.62 82 VAL A C 1
ATOM 639 O O . VAL A 1 82 ? 12.727 1.577 6.692 1.00 87.62 82 VAL A O 1
ATOM 642 N N . ALA A 1 83 ? 13.786 2.730 5.093 1.00 83.75 83 ALA A N 1
ATOM 643 C CA . ALA A 1 83 ? 12.618 3.544 4.752 1.00 83.75 83 ALA A CA 1
ATOM 644 C C . ALA A 1 83 ? 11.490 2.682 4.157 1.00 83.75 83 ALA A C 1
ATOM 646 O O . ALA A 1 83 ? 10.330 2.797 4.555 1.00 83.75 83 ALA A O 1
ATOM 647 N N . ALA A 1 84 ? 11.837 1.741 3.271 1.00 87.88 84 ALA A N 1
ATOM 648 C CA . ALA A 1 84 ? 10.863 0.810 2.706 1.00 87.88 84 ALA A CA 1
ATOM 649 C C . ALA A 1 84 ? 10.284 -0.151 3.758 1.00 87.88 84 ALA A C 1
ATOM 651 O O . ALA A 1 84 ? 9.137 -0.572 3.622 1.00 87.88 84 ALA A O 1
ATOM 652 N N . CYS A 1 85 ? 11.034 -0.463 4.822 1.00 91.12 85 CYS A N 1
ATOM 653 C CA . CYS A 1 85 ? 10.531 -1.223 5.967 1.00 91.12 85 CYS A CA 1
ATOM 654 C C . CYS A 1 85 ? 9.379 -0.487 6.671 1.00 91.12 85 CYS A C 1
ATOM 656 O O . CYS A 1 85 ? 8.358 -1.105 6.970 1.00 91.12 85 CYS A O 1
ATOM 658 N N . GLY A 1 86 ? 9.501 0.829 6.887 1.00 91.00 86 GLY A N 1
ATOM 659 C CA . GLY A 1 86 ? 8.436 1.639 7.491 1.00 91.00 86 GLY A CA 1
ATOM 660 C C . GLY A 1 86 ? 7.144 1.599 6.673 1.00 91.00 86 GLY A C 1
ATOM 661 O O . GLY A 1 86 ? 6.072 1.325 7.208 1.00 91.00 86 GLY A O 1
ATOM 662 N N . ILE A 1 87 ? 7.264 1.764 5.356 1.00 91.62 87 ILE A N 1
ATOM 663 C CA . ILE A 1 87 ? 6.116 1.696 4.444 1.00 91.62 87 ILE A CA 1
ATOM 664 C C . ILE A 1 87 ? 5.532 0.281 4.375 1.00 91.62 87 ILE A C 1
ATOM 666 O O . ILE A 1 87 ? 4.316 0.124 4.377 1.00 91.62 87 ILE A O 1
ATOM 670 N N . CYS A 1 88 ? 6.369 -0.758 4.362 1.00 93.19 88 CYS A N 1
ATOM 671 C CA . CYS A 1 88 ? 5.908 -2.145 4.426 1.00 93.19 88 CYS A CA 1
ATOM 672 C C . CYS A 1 88 ? 5.032 -2.386 5.667 1.00 93.19 88 CYS A C 1
ATOM 674 O O . CYS A 1 88 ? 3.918 -2.897 5.550 1.00 93.19 88 CYS A O 1
ATOM 676 N N . LYS A 1 89 ? 5.488 -1.941 6.846 1.00 92.56 89 LYS A N 1
ATOM 677 C CA . LYS A 1 89 ? 4.703 -2.025 8.087 1.00 92.56 89 LYS A CA 1
ATOM 678 C C . LYS A 1 89 ? 3.381 -1.271 7.980 1.00 92.56 89 LYS A C 1
ATOM 680 O O . LYS A 1 89 ? 2.359 -1.806 8.396 1.00 92.56 89 LYS A O 1
ATOM 685 N N . TRP A 1 90 ? 3.393 -0.072 7.399 1.00 93.94 90 TRP A N 1
ATOM 686 C CA . TRP A 1 90 ? 2.177 0.711 7.175 1.00 93.94 90 TRP A CA 1
ATOM 687 C C . TRP A 1 90 ? 1.176 -0.033 6.280 1.00 93.94 90 TRP A C 1
ATOM 689 O O . TRP A 1 90 ? 0.018 -0.172 6.660 1.00 93.94 90 TRP A O 1
ATOM 699 N N . VAL A 1 91 ? 1.618 -0.605 5.152 1.00 92.94 91 VAL A N 1
ATOM 700 C CA . VAL A 1 91 ? 0.741 -1.378 4.251 1.00 92.94 91 VAL A CA 1
ATOM 701 C C . VAL A 1 91 ? 0.124 -2.570 4.983 1.00 92.94 91 VAL A C 1
ATOM 703 O O . VAL A 1 91 ? -1.084 -2.782 4.898 1.00 92.94 91 VAL A O 1
ATOM 706 N N . ARG A 1 92 ? 0.926 -3.332 5.739 1.00 91.69 92 ARG A N 1
ATOM 707 C CA . ARG A 1 92 ? 0.414 -4.456 6.541 1.00 91.69 92 ARG A CA 1
ATOM 708 C C . ARG A 1 92 ? -0.606 -3.986 7.578 1.00 91.69 92 ARG A C 1
ATOM 710 O O . ARG A 1 92 ? -1.649 -4.613 7.727 1.00 91.69 92 ARG A O 1
ATOM 717 N N . ALA A 1 93 ? -0.341 -2.864 8.247 1.00 91.56 93 ALA A N 1
ATOM 718 C CA . ALA A 1 93 ? -1.267 -2.281 9.211 1.00 91.56 93 ALA A CA 1
ATOM 719 C C . ALA A 1 93 ? -2.609 -1.892 8.567 1.00 91.56 93 ALA A C 1
ATOM 721 O O . ALA A 1 93 ? -3.643 -2.134 9.179 1.00 91.56 93 ALA A O 1
ATOM 722 N N . MET A 1 94 ? -2.617 -1.367 7.335 1.00 91.81 94 MET A N 1
ATOM 723 C CA . MET A 1 94 ? -3.860 -1.063 6.608 1.00 91.81 94 MET A CA 1
ATOM 724 C C . MET A 1 94 ? -4.691 -2.322 6.321 1.00 91.81 94 MET A C 1
ATOM 726 O O . MET A 1 94 ? -5.908 -2.308 6.492 1.00 91.81 94 MET A O 1
ATOM 730 N N . VAL A 1 95 ? -4.046 -3.428 5.935 1.00 90.56 95 VAL A N 1
ATOM 731 C CA . VAL A 1 95 ? -4.734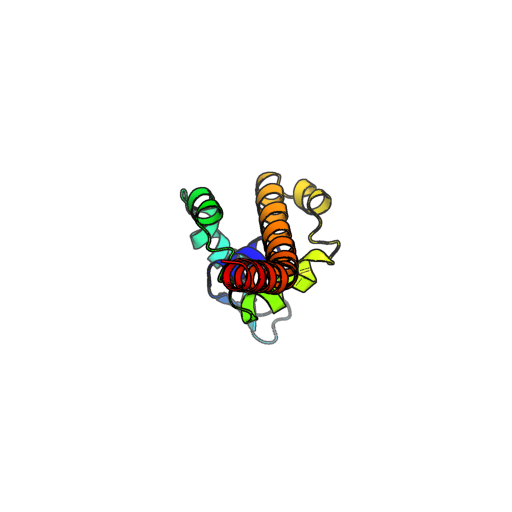 -4.710 5.693 1.00 90.56 95 VAL A CA 1
ATOM 732 C C . VAL A 1 95 ? -5.341 -5.263 6.984 1.00 90.56 95 VAL A C 1
ATOM 734 O O . VAL A 1 95 ? -6.500 -5.678 7.007 1.00 90.56 95 VAL A O 1
ATOM 737 N N . VAL A 1 96 ? -4.575 -5.248 8.077 1.00 89.69 96 VAL A N 1
ATOM 738 C CA . VAL A 1 96 ? -5.054 -5.698 9.391 1.00 89.69 96 VAL A CA 1
ATOM 739 C C . VAL A 1 96 ? -6.194 -4.806 9.887 1.00 89.69 96 VAL A C 1
ATOM 741 O O . VAL A 1 96 ? -7.189 -5.318 10.400 1.00 89.69 96 VAL A O 1
ATOM 744 N N . TYR A 1 97 ? -6.085 -3.488 9.696 1.00 89.69 97 TYR A N 1
ATOM 745 C CA . TYR A 1 97 ? -7.130 -2.537 10.061 1.00 89.69 97 TYR A CA 1
ATOM 746 C C . TYR A 1 97 ? -8.444 -2.839 9.342 1.00 89.69 97 TYR A C 1
ATOM 748 O O . TYR A 1 97 ? -9.458 -2.983 10.012 1.00 89.69 97 TYR A O 1
ATOM 756 N N . ASP A 1 98 ? -8.429 -3.018 8.019 1.00 87.25 98 ASP A N 1
ATOM 757 C CA . ASP A 1 98 ? -9.629 -3.341 7.234 1.00 87.25 98 ASP A CA 1
ATOM 758 C C . ASP A 1 98 ? -10.295 -4.653 7.692 1.00 87.25 98 ASP A C 1
ATOM 760 O O . ASP A 1 98 ? -11.515 -4.709 7.867 1.00 87.25 98 ASP A O 1
ATOM 764 N N . LYS A 1 99 ? -9.502 -5.693 7.988 1.00 85.44 99 LYS A N 1
ATOM 765 C CA . LYS A 1 99 ? -10.013 -6.959 8.548 1.00 85.44 99 LYS A CA 1
ATOM 766 C C . LYS A 1 99 ? -10.725 -6.750 9.887 1.00 85.44 99 LYS A C 1
ATOM 768 O O . LYS A 1 99 ? -11.812 -7.293 10.115 1.00 85.44 99 LYS A O 1
ATOM 773 N N . ILE A 1 100 ? -10.124 -5.963 10.779 1.00 82.75 100 ILE A N 1
ATOM 774 C CA . ILE A 1 100 ? -10.699 -5.655 12.093 1.00 82.75 100 ILE A CA 1
ATOM 775 C C . ILE A 1 100 ? -11.929 -4.757 11.936 1.00 82.75 100 ILE A C 1
ATOM 777 O O . ILE A 1 100 ? -12.961 -5.054 12.530 1.00 82.75 100 ILE A O 1
ATOM 781 N N . ALA A 1 101 ? -11.867 -3.713 11.112 1.00 80.94 101 ALA A N 1
ATOM 782 C CA . ALA A 1 101 ? -12.963 -2.784 10.856 1.00 80.94 101 ALA A CA 1
ATOM 783 C C . ALA A 1 101 ? -14.204 -3.512 10.323 1.00 80.94 101 ALA A C 1
ATOM 785 O O . ALA A 1 101 ? -15.300 -3.295 10.833 1.00 80.94 101 ALA A O 1
ATOM 786 N N . LYS A 1 102 ? -14.039 -4.474 9.407 1.00 73.69 102 LYS A N 1
ATOM 787 C CA . LYS A 1 102 ? -15.136 -5.334 8.923 1.00 73.69 102 LYS A CA 1
ATOM 788 C C . LYS A 1 102 ? -15.730 -6.239 10.003 1.00 73.69 102 LYS A C 1
ATOM 790 O O . LYS A 1 102 ? -16.912 -6.558 9.953 1.00 73.69 102 LYS A O 1
ATOM 795 N N . THR A 1 103 ? -14.936 -6.629 10.998 1.00 68.00 103 THR A N 1
ATOM 796 C CA . THR A 1 103 ? -15.387 -7.477 12.116 1.00 68.00 103 THR A CA 1
ATOM 797 C C . THR A 1 103 ? -16.022 -6.659 13.251 1.00 68.00 103 THR A C 1
ATOM 799 O O . THR A 1 103 ? -16.916 -7.138 13.949 1.00 68.00 103 THR A O 1
ATOM 802 N N . VAL A 1 104 ? -15.559 -5.424 13.459 1.00 60.56 104 VAL A N 1
ATOM 803 C CA . VAL A 1 104 ? -15.984 -4.522 14.543 1.00 60.56 104 VAL A CA 1
ATOM 804 C C . VAL A 1 104 ? -17.129 -3.603 14.113 1.00 60.56 104 VAL A C 1
ATOM 806 O O . VAL A 1 104 ? -17.958 -3.264 14.949 1.00 60.56 104 VAL A O 1
ATOM 809 N N . GLY A 1 105 ? -17.232 -3.251 12.830 1.00 61.19 105 GLY A N 1
ATOM 810 C CA . GLY A 1 105 ? -18.340 -2.486 12.248 1.00 61.19 105 GLY A CA 1
ATOM 811 C C . GLY A 1 105 ? -19.727 -3.015 12.636 1.00 61.19 105 GLY A C 1
ATOM 812 O O . GLY A 1 105 ? -20.488 -2.270 13.253 1.00 61.19 105 GLY A O 1
ATOM 813 N N . PRO A 1 106 ? -20.046 -4.306 12.407 1.00 59.16 106 PRO A N 1
ATOM 814 C CA . PRO A 1 106 ? -21.335 -4.862 12.820 1.00 59.16 106 PRO A CA 1
ATOM 815 C C . PRO A 1 106 ? -21.523 -4.868 14.344 1.00 59.16 106 PRO A C 1
ATOM 817 O O . PRO A 1 106 ? -22.644 -4.745 14.822 1.00 59.16 106 PRO A O 1
ATOM 820 N N . LYS A 1 107 ? -20.440 -4.957 15.126 1.00 57.75 107 LYS A N 1
ATOM 821 C CA . LYS A 1 107 ? -20.508 -4.927 16.597 1.00 57.75 107 LYS A CA 1
ATOM 822 C C . LYS A 1 107 ? -20.770 -3.524 17.146 1.00 57.75 107 LYS A C 1
ATOM 824 O O . LYS A 1 107 ? -21.474 -3.398 18.139 1.00 57.75 107 LYS A O 1
ATOM 829 N N . LYS A 1 108 ? -20.228 -2.480 16.510 1.00 58.38 108 LYS A N 1
ATOM 830 C CA . LYS A 1 108 ? -20.487 -1.080 16.877 1.00 58.38 108 LYS A CA 1
ATOM 831 C C . LYS A 1 108 ? -21.897 -0.637 16.495 1.00 58.38 108 LYS A C 1
ATOM 833 O O . LYS A 1 108 ? -22.529 0.045 17.289 1.00 58.38 108 LYS A O 1
ATOM 838 N N . GLU A 1 109 ? -22.400 -1.055 15.335 1.00 59.16 109 GLU A N 1
ATOM 839 C CA . GLU A 1 109 ? -23.777 -0.728 14.941 1.00 59.16 109 GLU A CA 1
ATOM 840 C C . GLU A 1 109 ? -24.803 -1.486 15.793 1.00 59.16 109 GLU A C 1
ATOM 842 O O . GLU A 1 109 ? -25.784 -0.894 16.231 1.00 59.16 109 GLU A O 1
ATOM 847 N N . ALA A 1 110 ? -24.541 -2.756 16.127 1.00 60.03 110 ALA A N 1
ATOM 848 C CA . ALA A 1 110 ? -25.372 -3.499 17.075 1.00 60.03 110 ALA A CA 1
ATOM 849 C C . ALA A 1 110 ? -25.368 -2.868 18.479 1.00 60.03 110 ALA A C 1
ATOM 851 O O . ALA A 1 110 ? -26.407 -2.839 19.133 1.00 60.03 110 ALA A O 1
ATOM 852 N N . LEU A 1 111 ? -24.224 -2.335 18.931 1.00 59.59 111 LEU A N 1
ATOM 853 C CA . LEU A 1 111 ? -24.144 -1.601 20.195 1.00 59.59 111 LEU A CA 1
ATOM 854 C C . LEU A 1 111 ? -24.975 -0.311 20.142 1.00 59.59 111 LEU A C 1
ATOM 856 O O . LEU A 1 111 ? -25.769 -0.079 21.045 1.00 59.59 111 LEU A O 1
ATOM 860 N N . ARG A 1 112 ? -24.864 0.473 19.062 1.00 58.25 112 ARG A N 1
ATOM 861 C CA . ARG A 1 112 ? -25.632 1.715 18.879 1.00 58.25 112 ARG A CA 1
ATOM 862 C C . ARG A 1 112 ? -27.142 1.465 18.846 1.00 58.25 112 ARG A C 1
ATOM 864 O O . ARG A 1 112 ? -27.887 2.176 19.505 1.00 58.25 112 ARG A O 1
ATOM 871 N N . GLN A 1 113 ? -27.589 0.428 18.137 1.00 60.19 113 GLN A N 1
ATOM 872 C CA . GLN A 1 113 ? -29.006 0.048 18.090 1.00 60.19 113 GLN A CA 1
ATOM 873 C C . GLN A 1 113 ? -29.524 -0.449 19.445 1.00 60.19 113 GLN A C 1
ATOM 875 O O . GLN A 1 113 ? -30.657 -0.150 19.816 1.00 60.19 113 GLN A O 1
ATOM 880 N N . ALA A 1 114 ? -28.704 -1.185 20.199 1.00 61.91 114 ALA A N 1
ATOM 881 C CA . ALA A 1 114 ? -29.069 -1.625 21.541 1.00 61.91 114 ALA A CA 1
ATOM 882 C C . ALA A 1 114 ? -29.167 -0.442 22.522 1.00 61.91 114 ALA A C 1
ATOM 884 O O . ALA A 1 114 ? -30.121 -0.386 23.294 1.00 61.91 114 ALA A O 1
ATOM 885 N N . GLU A 1 115 ? -28.241 0.519 22.459 1.00 61.06 115 GLU A N 1
ATOM 886 C CA . GLU A 1 115 ? -28.278 1.741 23.276 1.00 61.06 115 GLU A CA 1
ATOM 887 C C . GLU A 1 115 ? -29.455 2.659 22.905 1.00 61.06 115 GLU A C 1
ATOM 889 O O . GLU A 1 115 ? -30.109 3.189 23.798 1.00 61.06 115 GLU A O 1
ATOM 894 N N . GLU A 1 116 ? -29.794 2.788 21.617 1.00 59.69 116 GLU A N 1
ATOM 895 C CA . GLU A 1 116 ? -30.971 3.547 21.159 1.00 59.69 116 GLU A CA 1
ATOM 896 C C . GLU A 1 116 ? -32.302 2.880 21.548 1.00 59.69 116 GLU A C 1
ATOM 898 O O . GLU A 1 116 ? -33.300 3.570 21.720 1.00 59.69 116 GLU A O 1
ATOM 903 N N . SER A 1 117 ? -32.336 1.555 21.725 1.00 59.53 117 SER A N 1
ATOM 904 C CA . SER A 1 117 ? -33.534 0.836 22.191 1.00 59.53 117 SER A CA 1
ATOM 905 C C . SER A 1 117 ? -33.752 0.885 23.710 1.00 59.53 117 SER A C 1
ATOM 907 O O . SER A 1 117 ? -34.803 0.454 24.188 1.00 59.53 117 SER A O 1
ATOM 909 N N . LEU A 1 118 ? -32.757 1.366 24.467 1.00 58.62 118 LEU A N 1
ATOM 910 C CA . LEU A 1 118 ? -32.779 1.436 25.932 1.00 58.62 118 LEU A CA 1
ATOM 911 C C . LEU A 1 118 ? -33.009 2.861 26.479 1.00 58.62 118 LEU A C 1
ATOM 913 O O . LEU A 1 118 ? -33.053 3.021 27.701 1.00 58.62 118 LEU A O 1
ATOM 917 N N . ALA A 1 119 ? -33.134 3.864 25.602 1.00 49.16 119 ALA A N 1
ATOM 918 C CA . ALA A 1 119 ? -33.441 5.265 25.916 1.00 49.16 119 ALA A CA 1
ATOM 919 C C . ALA A 1 119 ? -34.914 5.592 25.623 1.00 49.16 119 ALA A C 1
ATOM 921 O O . ALA A 1 119 ? -35.492 6.387 26.399 1.00 49.16 119 ALA A O 1
#

Sequence (119 aa):
LVSKALCWCFDVAPKKVAAPDGRGKVDDFWEPSKKSLWGDPNLLVRLTEYDKDNIPPATMVKLVPLETDPAFEPDVIKKASVAACGICKWVRAMVVYDKIAKTVGPKKEALRQAEESLA

Foldseek 3Di:
DLLVLVCLQVVQFFDWDQDPVNPGTDGHSPVSSVVPAVVDPCNVVCLVPRPLPDGDPVSLVVLVVLLVDPCLQLVNVVVVPPVSSVSSVSSNVSNVSVVVCVVCVVVVVVVVVVVVVVD